Protein AF-A0A2V8BDG5-F1 (afdb_monomer)

Foldseek 3Di:
DDDPPDDDPDDPPPPPPPPDPVVVVVVVVVVVVVVVVVVVPPPPPPPPPDDDDDDDDDPPDDLCLDVCLPNPPHPHVVVNVVCVVDPDDNDDDFLDPAGQQRVLCVFQVDHCVVQVDDHDPPDDRDPPRHTPQNVVVVVVDDDDDDDD

Secondary structure (DSSP, 8-state):
------S-------------HHHHHHHHHHHHHHHHHHHTTPPPP--PPPPP------TT--GGGSGGGT-TT---HHHHHHHHHS---S----SSSSHHHHHHHHHHSS-HHHH----SSS----TTS--HHHHHHTTT--------

pLDDT: mean 86.02, std 16.86, range [45.38, 98.44]

Solvent-accessible surface area (backbone atoms only — not comparable to full-atom values): 9898 Å² total; per-residue (Å²): 140,79,93,67,79,89,78,69,102,69,76,93,64,75,73,76,83,73,69,57,70,63,62,58,52,51,52,51,52,52,51,52,51,53,50,50,59,64,65,71,62,65,74,73,72,75,73,74,73,80,77,88,82,84,89,85,84,71,85,92,68,59,65,75,61,28,37,71,64,67,22,87,83,37,91,37,70,69,61,31,46,50,38,71,81,54,82,71,73,94,83,77,79,74,85,39,103,45,73,49,27,24,50,51,22,69,39,46,76,44,52,39,88,73,72,64,31,83,48,72,87,88,48,69,80,57,88,88,60,68,30,56,61,58,62,38,38,78,72,72,45,90,77,86,88,87,88,133

Mean predicted aligned error: 13.9 Å

Radius of gyration: 39.3 Å; Cα contacts (8 Å, |Δi|>4): 90; chains: 1; bounding box: 96×99×56 Å

Sequence (148 aa):
MSSRDRLRARAWRRRPNRRPRYVVGVAVLVTAAVLLVRMGGRPLLPVRAAPDILLITLDTTRADHLGAYGDRRAQTPRLDQLARDGVLFERAIAAAPITLPAHASLLTGIYPFTHGVRNNGSFSLRPAVPTLTTVLHERGYVTAAFVS

Structure (mmCIF, N/CA/C/O backbone):
data_AF-A0A2V8BDG5-F1
#
_entry.id   AF-A0A2V8BDG5-F1
#
loop_
_atom_site.group_PDB
_atom_site.id
_atom_site.type_symbol
_atom_site.label_atom_id
_atom_site.label_alt_id
_atom_site.label_comp_id
_atom_site.label_asym_id
_atom_site.label_entity_id
_atom_site.label_seq_id
_atom_site.pdbx_PDB_ins_code
_atom_site.Cartn_x
_atom_site.Cartn_y
_atom_site.Cartn_z
_atom_site.occupancy
_atom_site.B_iso_or_equiv
_atom_site.auth_seq_id
_atom_site.auth_comp_id
_atom_site.auth_asym_id
_atom_site.auth_atom_id
_atom_site.pdbx_PDB_model_num
ATOM 1 N N . MET A 1 1 ? -79.302 -83.292 -26.544 1.00 51.78 1 MET A N 1
ATOM 2 C CA . MET A 1 1 ? -77.945 -83.865 -26.666 1.00 51.78 1 MET A CA 1
ATOM 3 C C . MET A 1 1 ? -77.512 -83.763 -28.120 1.00 51.78 1 MET A C 1
ATOM 5 O O . MET A 1 1 ? -78.183 -84.338 -28.960 1.00 51.78 1 MET A O 1
ATOM 9 N N . SER A 1 2 ? -76.467 -83.000 -28.438 1.00 46.50 2 SER A N 1
ATOM 10 C CA . SER A 1 2 ? -75.694 -83.186 -29.678 1.00 46.50 2 SER A CA 1
ATOM 11 C C . SER A 1 2 ? -74.368 -82.441 -29.499 1.00 46.50 2 SER A C 1
ATOM 13 O O . SER A 1 2 ? -74.324 -81.220 -29.569 1.00 46.50 2 SER A O 1
ATOM 15 N N . SER A 1 3 ? -73.324 -83.086 -28.974 1.00 47.00 3 SER A N 1
ATOM 16 C CA . SER A 1 3 ? -72.547 -84.155 -29.631 1.00 47.00 3 SER A CA 1
ATOM 17 C C . SER A 1 3 ? -71.928 -83.712 -30.963 1.00 47.00 3 SER A C 1
ATOM 19 O O . SER A 1 3 ? -71.910 -84.449 -31.943 1.00 47.00 3 SER A O 1
ATOM 21 N N . ARG A 1 4 ? -71.444 -82.466 -30.996 1.00 51.94 4 ARG A N 1
ATOM 22 C CA . ARG A 1 4 ? -70.469 -81.962 -31.976 1.00 51.94 4 ARG A CA 1
ATOM 23 C C . ARG A 1 4 ? -69.550 -80.912 -31.335 1.00 51.94 4 ARG A C 1
ATOM 25 O O . ARG A 1 4 ? -69.150 -79.937 -31.954 1.00 51.94 4 ARG A O 1
ATOM 32 N N . ASP A 1 5 ? -69.281 -80.975 -30.040 1.00 56.94 5 ASP A N 1
ATOM 33 C CA . ASP A 1 5 ? -68.118 -81.714 -29.548 1.00 56.94 5 ASP A CA 1
ATOM 34 C C . ASP A 1 5 ? -67.125 -82.136 -30.654 1.00 56.94 5 ASP A C 1
ATOM 36 O O . ASP A 1 5 ? -67.424 -82.960 -31.515 1.00 56.94 5 ASP A O 1
ATOM 40 N N . ARG A 1 6 ? -65.902 -81.602 -30.554 1.00 51.94 6 ARG A N 1
ATOM 41 C CA . ARG A 1 6 ? -64.678 -82.142 -31.179 1.00 51.94 6 ARG A CA 1
ATOM 42 C C . ARG A 1 6 ? -64.414 -81.821 -32.647 1.00 51.94 6 ARG A C 1
ATOM 44 O O . ARG A 1 6 ? -63.797 -82.620 -33.346 1.00 51.94 6 ARG A O 1
ATOM 51 N N . LEU A 1 7 ? -64.697 -80.600 -33.090 1.00 46.97 7 LEU A N 1
ATOM 52 C CA . LEU A 1 7 ? -63.943 -80.041 -34.214 1.00 46.97 7 LEU A CA 1
ATOM 53 C C . LEU A 1 7 ? -63.272 -78.721 -33.825 1.00 46.97 7 LEU A C 1
ATOM 55 O O . LEU A 1 7 ? -63.770 -77.635 -34.085 1.00 46.97 7 LEU A O 1
ATOM 59 N N . ARG A 1 8 ? -62.040 -78.890 -33.318 1.00 50.69 8 ARG A N 1
ATOM 60 C CA . ARG A 1 8 ? -60.898 -77.986 -33.541 1.00 50.69 8 ARG A CA 1
ATOM 61 C C . ARG A 1 8 ? -60.948 -76.715 -32.678 1.00 50.69 8 ARG A C 1
ATOM 63 O O . ARG A 1 8 ? -61.160 -75.622 -33.170 1.00 50.69 8 ARG A O 1
ATOM 70 N N . ALA A 1 9 ? -60.647 -76.741 -31.381 1.00 45.38 9 ALA A N 1
ATOM 71 C CA . ALA A 1 9 ? -59.344 -77.120 -30.818 1.00 45.38 9 ALA A CA 1
ATOM 72 C C . ALA A 1 9 ? -58.121 -76.731 -31.682 1.00 45.38 9 ALA A C 1
ATOM 74 O O . ALA A 1 9 ? -57.107 -77.424 -31.669 1.00 45.38 9 ALA A O 1
ATOM 75 N N . ARG A 1 10 ? -58.183 -75.640 -32.459 1.00 45.62 10 ARG A N 1
ATOM 76 C CA . ARG A 1 10 ? -56.995 -75.051 -33.087 1.00 45.62 10 ARG A CA 1
ATOM 77 C C . ARG A 1 10 ? -57.045 -73.528 -33.036 1.00 45.62 10 ARG A C 1
ATOM 79 O O . ARG A 1 10 ? -57.774 -72.881 -33.769 1.00 45.62 10 ARG A O 1
ATOM 86 N N . ALA A 1 11 ? -56.146 -73.010 -32.204 1.00 51.16 11 ALA A N 1
ATOM 87 C CA . ALA A 1 11 ? -55.541 -71.691 -32.304 1.00 51.16 11 ALA A CA 1
ATOM 88 C C . ALA A 1 11 ? -56.360 -70.484 -31.823 1.00 51.16 11 ALA A C 1
ATOM 90 O O . ALA A 1 11 ? -56.370 -69.440 -32.466 1.00 51.16 11 ALA A O 1
ATOM 91 N N . TRP A 1 12 ? -56.811 -70.523 -30.565 1.00 48.06 12 TRP A N 1
ATOM 92 C CA . TRP A 1 12 ? -56.766 -69.310 -29.740 1.00 48.06 12 TRP A CA 1
ATOM 93 C C . TRP A 1 12 ? -55.307 -69.012 -29.344 1.00 48.06 12 TRP A C 1
ATOM 95 O O . TRP A 1 12 ? -54.919 -69.038 -28.181 1.00 48.06 12 TRP A O 1
ATOM 105 N N . ARG A 1 13 ? -54.439 -68.777 -30.336 1.00 54.53 13 ARG A N 1
ATOM 106 C CA . ARG A 1 13 ? -53.138 -68.155 -30.082 1.00 54.53 13 ARG A CA 1
ATOM 107 C C . ARG A 1 13 ? -53.409 -66.663 -30.027 1.00 54.53 13 ARG A C 1
ATOM 109 O O . ARG A 1 13 ? -53.511 -66.015 -31.065 1.00 54.53 13 ARG A O 1
ATOM 116 N N . ARG A 1 14 ? -53.535 -66.120 -28.810 1.00 54.47 14 ARG A N 1
ATOM 117 C CA . ARG A 1 14 ? -53.343 -64.683 -28.579 1.00 54.47 14 ARG A CA 1
ATOM 118 C C . ARG A 1 14 ? -52.059 -64.302 -29.316 1.00 54.47 14 ARG A C 1
ATOM 120 O O . ARG A 1 14 ? -50.998 -64.828 -28.982 1.00 54.47 14 ARG A O 1
ATOM 127 N N . ARG A 1 15 ? -52.156 -63.480 -30.370 1.00 54.53 15 ARG A N 1
ATOM 128 C CA . ARG A 1 15 ? -50.966 -62.953 -31.046 1.00 54.53 15 ARG A CA 1
ATOM 129 C C . ARG A 1 15 ? -50.155 -62.258 -29.951 1.00 54.53 15 ARG A C 1
ATOM 131 O O . ARG A 1 15 ? -50.700 -61.340 -29.334 1.00 54.53 15 ARG A O 1
ATOM 138 N N . PRO A 1 16 ? -48.929 -62.707 -29.626 1.00 57.50 16 PRO A N 1
ATOM 139 C CA . PRO A 1 16 ? -48.133 -62.007 -28.639 1.00 57.50 16 PRO A CA 1
ATOM 140 C C . PRO A 1 16 ? -47.970 -60.590 -29.168 1.00 57.50 16 PRO A C 1
ATOM 142 O O . PRO A 1 16 ? -47.520 -60.404 -30.300 1.00 57.50 16 PRO A O 1
ATOM 145 N N . ASN A 1 17 ? -48.429 -59.618 -28.381 1.00 57.47 17 ASN A N 1
ATOM 146 C CA . ASN A 1 17 ? -48.320 -58.201 -28.677 1.00 57.47 17 ASN A CA 1
ATOM 147 C C . ASN A 1 17 ? -46.825 -57.862 -28.673 1.00 57.47 17 ASN A C 1
ATOM 149 O O . ASN A 1 17 ? -46.266 -57.455 -27.657 1.00 57.47 17 ASN A O 1
ATOM 153 N N . ARG A 1 18 ? -46.144 -58.150 -29.788 1.00 60.19 18 ARG A N 1
ATOM 154 C CA . ARG A 1 18 ? -44.744 -57.815 -30.021 1.00 60.19 18 ARG A CA 1
ATOM 155 C C . ARG A 1 18 ? -44.714 -56.316 -30.254 1.00 60.19 18 ARG A C 1
ATOM 157 O O . ARG A 1 18 ? -44.579 -55.868 -31.388 1.00 60.19 18 ARG A O 1
ATOM 164 N N . ARG A 1 19 ? -44.888 -55.548 -29.170 1.00 61.41 19 ARG A N 1
ATOM 165 C CA . ARG A 1 19 ? -44.551 -54.129 -29.170 1.00 61.41 19 ARG A CA 1
ATOM 166 C C . ARG A 1 19 ? -43.136 -54.053 -29.731 1.00 61.41 19 ARG A C 1
ATOM 168 O O . ARG A 1 19 ? -42.249 -54.737 -29.209 1.00 61.41 19 ARG A O 1
ATOM 175 N N . PRO A 1 20 ? -42.944 -53.350 -30.846 1.00 61.81 20 PRO A N 1
ATOM 176 C CA . PRO A 1 20 ? -41.686 -53.426 -31.537 1.00 61.81 20 PRO A CA 1
ATOM 177 C C . PRO A 1 20 ? -40.572 -52.934 -30.618 1.00 61.81 20 PRO A C 1
ATOM 179 O O . PRO A 1 20 ? -40.684 -51.867 -30.017 1.00 61.81 20 PRO A O 1
ATOM 182 N N . ARG A 1 21 ? -39.499 -53.721 -30.492 1.00 66.81 21 ARG A N 1
ATOM 183 C CA . ARG A 1 21 ? -38.363 -53.435 -29.596 1.00 66.81 21 ARG A CA 1
ATOM 184 C C . ARG A 1 21 ? -37.762 -52.038 -29.829 1.00 66.81 21 ARG A C 1
ATOM 186 O O . ARG A 1 21 ? -37.226 -51.450 -28.895 1.00 66.81 21 ARG A O 1
ATOM 193 N N . TYR A 1 22 ? -37.933 -51.479 -31.031 1.00 70.38 22 TYR A N 1
ATOM 194 C CA . TYR A 1 22 ? -37.522 -50.118 -31.372 1.00 70.38 22 TYR A CA 1
ATOM 195 C C . TYR A 1 22 ? -38.263 -49.026 -30.583 1.00 70.38 22 TYR A C 1
ATOM 197 O O . TYR A 1 22 ? -37.660 -48.007 -30.276 1.00 70.38 22 TYR A O 1
ATOM 205 N N . VAL A 1 23 ? -39.521 -49.236 -30.174 1.00 74.69 23 VAL A N 1
ATOM 206 C C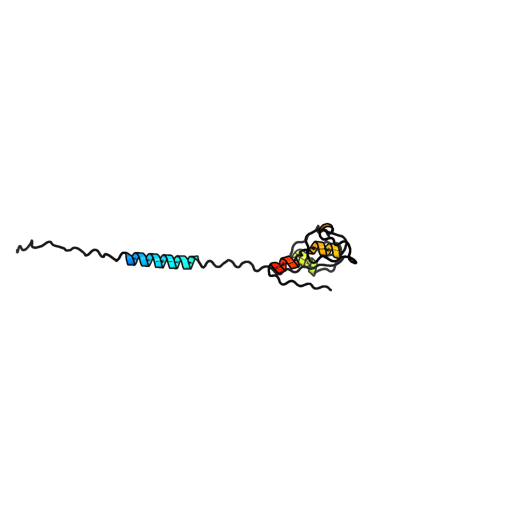A . VAL A 1 23 ? -40.289 -48.239 -29.398 1.00 74.69 23 VAL A CA 1
ATOM 207 C C . VAL A 1 23 ? -39.696 -48.056 -27.998 1.00 74.69 23 VAL A C 1
ATOM 209 O O . VAL A 1 23 ? -39.603 -46.937 -27.504 1.00 74.69 23 VAL A O 1
ATOM 212 N N . VAL A 1 24 ? -39.235 -49.148 -27.379 1.00 75.75 24 VAL A N 1
ATOM 213 C CA . VAL A 1 24 ? -38.553 -49.104 -26.075 1.00 75.75 24 VAL A CA 1
ATOM 214 C C . VAL A 1 24 ? -37.175 -48.455 -26.216 1.00 75.75 24 VAL A C 1
ATOM 216 O O . VAL A 1 24 ? -36.818 -47.613 -25.400 1.00 75.75 24 VAL A O 1
ATOM 219 N N . GLY A 1 25 ? -36.435 -48.783 -27.282 1.00 77.12 25 GLY A N 1
ATOM 220 C CA . GLY A 1 25 ? -35.134 -48.168 -27.567 1.00 77.12 25 GLY A CA 1
ATOM 221 C C . GLY A 1 25 ? -35.218 -46.651 -27.760 1.00 77.12 25 GLY A C 1
ATOM 222 O O . GLY A 1 25 ? -34.444 -45.912 -27.159 1.00 77.12 25 GLY A O 1
ATOM 223 N N . VAL A 1 26 ? -36.207 -46.176 -28.524 1.00 83.44 26 VAL A N 1
ATOM 224 C CA . VAL A 1 26 ? -36.441 -44.738 -28.737 1.00 83.44 26 VAL A CA 1
ATOM 225 C C . VAL A 1 26 ? -36.831 -44.041 -27.433 1.00 83.44 26 VAL A C 1
ATOM 227 O O . VAL A 1 26 ? -36.282 -42.987 -27.126 1.00 83.44 26 VAL A O 1
ATOM 230 N N . ALA A 1 27 ? -37.715 -44.633 -26.624 1.00 82.62 27 ALA A N 1
ATOM 231 C CA . ALA A 1 27 ? 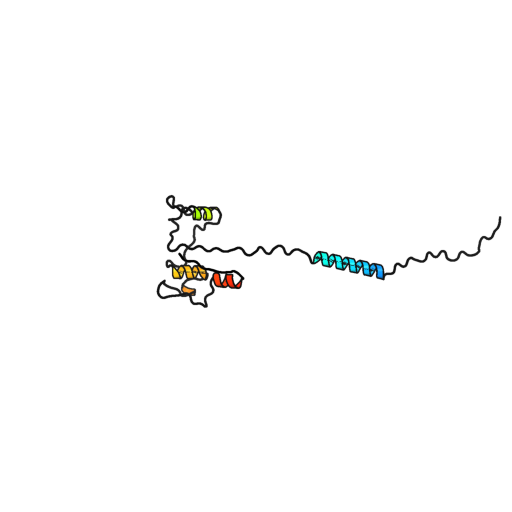-38.107 -44.048 -25.341 1.00 82.62 27 ALA A CA 1
ATOM 232 C C . ALA A 1 27 ? -36.918 -43.914 -24.369 1.00 82.62 27 ALA A C 1
ATOM 234 O O . ALA A 1 27 ? -36.776 -42.884 -23.708 1.00 82.62 27 ALA A O 1
ATOM 235 N N . VAL A 1 28 ? -36.029 -44.912 -24.318 1.00 84.75 28 VAL A N 1
ATOM 236 C CA . VAL A 1 28 ? -34.812 -44.862 -23.491 1.00 84.75 28 VAL A CA 1
ATOM 237 C C . VAL A 1 28 ? -33.859 -43.769 -23.977 1.00 84.75 28 VAL A C 1
ATOM 239 O O . VAL A 1 28 ? -33.368 -42.996 -23.158 1.00 84.75 28 VAL A O 1
ATOM 242 N N . LEU A 1 29 ? -33.649 -43.647 -25.292 1.00 86.88 29 LEU A N 1
ATOM 243 C CA . LEU A 1 29 ? -32.782 -42.614 -25.869 1.00 86.88 29 LEU A CA 1
ATOM 244 C C . LEU A 1 29 ? -33.307 -41.199 -25.608 1.00 86.88 29 LEU A C 1
ATOM 246 O O . LEU A 1 29 ? -32.537 -40.328 -25.212 1.00 86.88 29 LEU A O 1
ATOM 250 N N . VAL A 1 30 ? -34.615 -40.974 -25.762 1.00 87.56 30 VAL A N 1
ATOM 251 C CA . VAL A 1 30 ? -35.243 -39.677 -25.462 1.00 87.56 30 VAL A CA 1
ATOM 252 C C . VAL A 1 30 ? -35.105 -39.343 -23.979 1.00 87.56 30 VAL A C 1
ATOM 254 O O . VAL A 1 30 ? -34.740 -38.224 -23.628 1.00 87.56 30 VAL A O 1
ATOM 257 N N . THR A 1 31 ? -35.332 -40.317 -23.098 1.00 82.38 31 THR A N 1
ATOM 258 C CA . THR A 1 31 ? -35.206 -40.106 -21.649 1.00 82.38 31 THR A CA 1
ATOM 259 C C . THR A 1 31 ? -33.758 -39.795 -21.258 1.00 82.38 31 THR A C 1
ATOM 261 O O . THR A 1 31 ? -33.516 -38.864 -20.493 1.00 82.38 31 THR A O 1
ATOM 264 N N . ALA A 1 32 ? -32.785 -40.512 -21.829 1.00 83.38 32 ALA A N 1
ATOM 265 C CA . ALA A 1 32 ? -31.363 -40.259 -21.611 1.00 83.38 32 ALA A CA 1
ATOM 266 C C . ALA A 1 32 ? -30.941 -38.870 -22.120 1.00 83.38 32 ALA A C 1
ATOM 268 O O . ALA A 1 32 ? -30.229 -38.154 -21.417 1.00 83.38 32 ALA A O 1
ATOM 269 N N . ALA A 1 33 ? -31.431 -38.450 -23.291 1.00 83.06 33 ALA A N 1
ATOM 270 C CA . ALA A 1 33 ? -31.177 -37.119 -23.836 1.00 83.06 33 ALA A CA 1
ATOM 271 C C . ALA A 1 33 ? -31.761 -36.011 -22.943 1.00 83.06 33 ALA A C 1
ATOM 273 O O . ALA A 1 33 ? -31.077 -35.036 -22.642 1.00 83.06 33 ALA A O 1
ATOM 274 N N . VAL A 1 34 ? -32.991 -36.180 -22.446 1.00 81.62 34 VAL A N 1
ATOM 275 C CA . VAL A 1 34 ? -33.624 -35.224 -21.521 1.00 81.62 34 VAL A CA 1
ATOM 276 C C . VAL A 1 34 ? -32.856 -35.133 -20.199 1.00 81.62 34 VAL A C 1
ATOM 278 O O . VAL A 1 34 ? -32.656 -34.033 -19.681 1.00 81.62 34 VAL A O 1
ATOM 281 N N . LEU A 1 35 ? -32.385 -36.262 -19.662 1.00 79.94 35 LEU A N 1
ATOM 282 C CA . LEU A 1 35 ? -31.565 -36.285 -18.448 1.00 79.94 35 LEU A CA 1
ATOM 283 C C . LEU A 1 35 ? -30.204 -35.609 -18.661 1.00 79.94 35 LEU A C 1
ATOM 285 O O . LEU A 1 35 ? -29.771 -34.850 -17.798 1.00 79.94 35 LEU A O 1
ATOM 289 N N . LEU A 1 36 ? -29.559 -35.810 -19.813 1.00 77.12 36 LEU A N 1
ATOM 290 C CA . LEU A 1 36 ? -28.304 -35.134 -20.166 1.00 77.12 36 LEU A CA 1
ATOM 291 C C . LEU A 1 36 ? -28.482 -33.615 -20.286 1.00 77.12 36 LEU A C 1
ATOM 293 O O . LEU A 1 36 ? -27.680 -32.863 -19.735 1.00 77.12 36 LEU A O 1
ATOM 297 N N . VAL A 1 37 ? -29.566 -33.155 -20.917 1.00 74.94 37 VAL A N 1
ATOM 298 C CA . VAL A 1 37 ? -29.898 -31.722 -21.007 1.00 74.94 37 VAL A CA 1
ATOM 299 C C . VAL A 1 37 ? -30.169 -31.127 -19.619 1.00 74.94 37 VAL A C 1
ATOM 301 O O . VAL A 1 37 ? -29.732 -30.016 -19.327 1.00 74.94 37 VAL A O 1
ATOM 304 N N . ARG A 1 38 ? -30.827 -31.875 -18.723 1.00 71.62 38 ARG A N 1
ATOM 305 C CA . ARG A 1 38 ? -31.070 -31.457 -17.329 1.00 71.62 38 ARG A CA 1
ATOM 306 C C . ARG A 1 38 ? -29.797 -31.445 -16.474 1.00 71.62 38 ARG A C 1
ATOM 308 O O . ARG A 1 38 ? -29.701 -30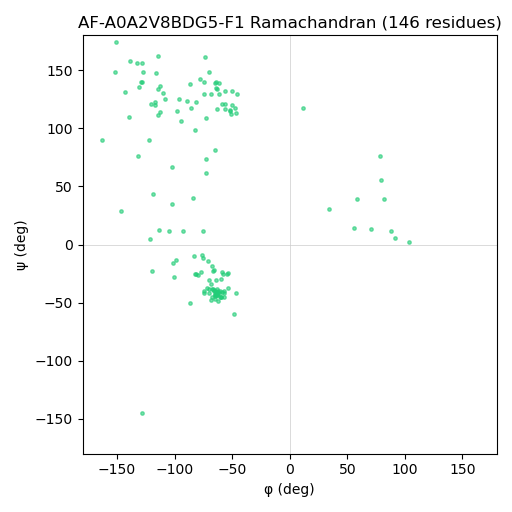.624 -15.568 1.00 71.62 38 ARG A O 1
ATOM 315 N N . MET A 1 39 ? -28.821 -32.309 -16.762 1.00 68.44 39 MET A N 1
ATOM 316 C CA . MET A 1 39 ? -27.531 -32.350 -16.059 1.00 68.44 39 MET A CA 1
ATOM 317 C C . MET A 1 39 ? -26.517 -31.312 -16.570 1.00 68.44 39 MET A C 1
ATOM 319 O O . MET A 1 39 ? -25.654 -30.891 -15.802 1.00 68.44 39 MET A O 1
ATOM 323 N N . GLY A 1 40 ? -26.631 -30.861 -17.825 1.00 63.25 40 GLY A N 1
ATOM 324 C CA . GLY A 1 40 ? -25.759 -29.833 -18.415 1.00 63.25 40 GLY A CA 1
ATOM 325 C C . GLY A 1 40 ? -26.038 -28.400 -17.944 1.00 63.25 40 GLY A C 1
ATOM 326 O O . GLY A 1 40 ? -25.234 -27.508 -18.188 1.00 63.25 40 GLY A O 1
ATOM 327 N N . GLY A 1 41 ? -27.157 -28.174 -17.249 1.00 58.47 41 GLY A N 1
ATOM 328 C CA . GLY A 1 41 ? -27.605 -26.860 -16.785 1.00 58.47 41 GLY A CA 1
ATOM 329 C C . GLY A 1 41 ? -27.345 -26.589 -15.305 1.00 58.47 41 GLY A C 1
ATOM 330 O O . GLY A 1 41 ? -28.179 -25.952 -14.664 1.00 58.47 41 GLY A O 1
ATOM 331 N N . ARG A 1 42 ? -26.240 -27.080 -14.722 1.00 61.25 42 ARG A N 1
ATOM 332 C CA . ARG A 1 42 ? -25.833 -26.593 -13.393 1.00 61.25 42 ARG A CA 1
ATOM 333 C C . ARG A 1 42 ? -25.526 -25.103 -13.560 1.00 61.25 42 ARG A C 1
ATOM 335 O O . ARG A 1 42 ? -24.606 -24.801 -14.321 1.00 61.25 42 ARG A O 1
ATOM 342 N N . PRO A 1 43 ? -26.256 -24.174 -12.910 1.00 57.44 43 PRO A N 1
ATOM 343 C CA . PRO A 1 43 ? -25.812 -22.794 -12.900 1.00 57.44 43 PRO A CA 1
ATOM 344 C C . PRO A 1 43 ? -24.400 -22.827 -12.328 1.00 57.44 43 PRO A C 1
ATOM 346 O O . PRO A 1 43 ? -24.179 -23.362 -11.237 1.00 57.44 43 PRO A O 1
ATOM 349 N N . LEU A 1 44 ? -23.432 -22.342 -13.107 1.00 59.38 44 LEU A N 1
ATOM 350 C CA . LEU A 1 44 ? -22.135 -22.000 -12.554 1.00 59.38 44 LEU A CA 1
ATOM 351 C C . LEU A 1 44 ? -22.471 -21.087 -11.379 1.00 59.38 44 LEU A C 1
ATOM 353 O O . LEU A 1 44 ? -23.118 -20.056 -11.578 1.00 59.38 44 LEU A O 1
ATOM 357 N N . LEU A 1 45 ? -22.147 -21.517 -10.156 1.00 60.41 45 LEU A N 1
ATOM 358 C CA . LEU A 1 45 ? -22.214 -20.623 -9.005 1.00 60.41 45 LEU A CA 1
ATOM 359 C C . LEU A 1 45 ? -21.540 -19.330 -9.466 1.00 60.41 45 LEU A C 1
ATOM 361 O O . LEU A 1 45 ? -20.468 -19.446 -10.072 1.00 60.41 45 LEU A O 1
ATOM 365 N N . PRO A 1 46 ? -22.164 -18.150 -9.296 1.00 56.84 46 PRO A N 1
ATOM 366 C CA . PRO A 1 46 ? -21.570 -16.921 -9.784 1.00 56.84 46 PRO A CA 1
ATOM 367 C C . PRO A 1 46 ? -20.154 -16.888 -9.229 1.00 56.84 46 PRO A C 1
ATOM 369 O O . PRO A 1 46 ? -19.966 -16.901 -8.009 1.00 56.84 46 PRO A O 1
ATOM 372 N N . VAL A 1 47 ? -19.161 -16.950 -10.125 1.00 59.75 47 VAL A N 1
ATOM 373 C CA . VAL A 1 47 ? -17.784 -16.624 -9.773 1.00 59.75 47 VAL A CA 1
ATOM 374 C C . VAL A 1 47 ? -17.932 -15.277 -9.099 1.00 59.75 47 VAL A C 1
ATOM 376 O O . VAL A 1 47 ? -18.432 -14.350 -9.738 1.00 59.75 47 VAL A O 1
ATOM 379 N N . ARG A 1 48 ? -17.669 -15.208 -7.786 1.00 62.75 48 ARG A N 1
ATOM 380 C CA . ARG A 1 48 ? -17.773 -13.949 -7.047 1.00 62.75 48 ARG A CA 1
ATOM 381 C C . ARG A 1 48 ? -17.043 -12.923 -7.898 1.00 62.75 48 ARG A C 1
ATOM 383 O O . ARG A 1 48 ? -15.862 -13.128 -8.183 1.00 62.75 48 ARG A O 1
ATOM 390 N N . ALA A 1 49 ? -17.773 -11.912 -8.371 1.00 77.69 49 ALA A N 1
ATOM 391 C CA . ALA A 1 49 ? -17.170 -10.844 -9.146 1.00 77.69 49 ALA A CA 1
ATOM 392 C C . ALA A 1 49 ? -15.964 -10.348 -8.345 1.00 77.69 49 ALA A C 1
ATOM 394 O O . ALA A 1 49 ? -16.049 -10.214 -7.119 1.00 77.69 49 ALA A O 1
ATOM 395 N N . ALA A 1 50 ? -14.824 -10.218 -9.018 1.00 86.12 50 ALA A N 1
ATOM 396 C CA . ALA A 1 50 ? -13.597 -9.809 -8.360 1.00 86.12 50 ALA A CA 1
ATOM 397 C C . ALA A 1 50 ? -13.853 -8.456 -7.658 1.00 86.12 50 ALA A C 1
ATOM 399 O O . ALA A 1 50 ? -14.502 -7.599 -8.261 1.00 86.12 50 ALA A O 1
ATOM 400 N N . PRO A 1 51 ? -13.467 -8.288 -6.380 1.00 94.00 51 PRO A N 1
ATOM 401 C CA . PRO A 1 51 ? -13.831 -7.097 -5.621 1.00 94.00 51 PRO A CA 1
ATOM 402 C C . PRO A 1 51 ? -13.081 -5.874 -6.141 1.00 94.00 51 PRO A C 1
ATOM 404 O O . PRO A 1 51 ? -11.922 -5.991 -6.528 1.00 94.00 51 PRO A O 1
ATOM 407 N N . ASP A 1 52 ? -13.695 -4.696 -6.066 1.00 95.81 52 ASP A N 1
ATOM 408 C CA . ASP A 1 52 ? -12.973 -3.444 -6.283 1.00 95.81 52 ASP A CA 1
ATOM 409 C C . ASP A 1 52 ? -11.907 -3.246 -5.196 1.00 95.81 52 ASP A C 1
ATOM 411 O O . ASP A 1 52 ? -12.126 -3.539 -4.016 1.00 95.81 52 ASP A O 1
ATOM 415 N N . ILE A 1 53 ? -10.738 -2.744 -5.596 1.00 96.50 53 ILE A N 1
ATOM 416 C CA . ILE A 1 53 ? -9.589 -2.546 -4.708 1.00 96.50 53 ILE A CA 1
ATOM 417 C C . ILE A 1 53 ? -9.270 -1.056 -4.642 1.00 96.50 53 ILE A C 1
ATOM 419 O O . ILE A 1 53 ? -8.920 -0.444 -5.651 1.00 96.50 53 ILE A O 1
ATOM 423 N N . LEU A 1 54 ? -9.329 -0.490 -3.436 1.00 97.00 54 LEU A N 1
ATOM 424 C CA . LEU A 1 54 ? -8.900 0.875 -3.149 1.00 97.00 54 LEU A CA 1
ATOM 425 C C . LEU A 1 54 ? -7.688 0.849 -2.210 1.00 97.00 54 LEU A C 1
ATOM 427 O O . LEU A 1 54 ? -7.809 0.485 -1.042 1.00 97.00 54 LEU A O 1
ATOM 431 N N . LEU A 1 55 ? -6.522 1.244 -2.725 1.00 97.25 55 LEU A N 1
ATOM 432 C CA . LEU A 1 55 ? -5.298 1.418 -1.941 1.00 97.25 55 LEU A CA 1
ATOM 433 C C . LEU A 1 55 ? -5.126 2.900 -1.589 1.00 97.25 55 LEU A C 1
ATOM 435 O O . LEU A 1 55 ? -4.905 3.720 -2.475 1.00 97.25 55 LEU A O 1
ATOM 439 N N . ILE A 1 56 ? -5.203 3.226 -0.298 1.00 97.00 56 ILE A N 1
ATOM 440 C CA . ILE A 1 56 ? -4.990 4.580 0.228 1.00 97.00 56 ILE A CA 1
ATOM 441 C C . ILE A 1 56 ? -3.658 4.599 0.977 1.00 97.00 56 ILE A C 1
ATOM 443 O O . ILE A 1 56 ? -3.459 3.808 1.899 1.00 97.00 56 ILE A O 1
ATOM 447 N N . THR A 1 57 ? -2.759 5.509 0.606 1.00 96.69 57 THR A N 1
ATOM 448 C CA . THR A 1 57 ? -1.518 5.779 1.342 1.00 96.69 57 THR A CA 1
ATOM 449 C C . THR A 1 57 ? -1.537 7.203 1.886 1.00 96.69 57 THR A C 1
ATOM 451 O O . THR A 1 57 ? -2.129 8.101 1.290 1.00 96.69 57 THR A O 1
ATOM 454 N N . LEU A 1 58 ? -0.902 7.406 3.039 1.00 96.38 58 LEU A N 1
ATOM 455 C CA . LEU A 1 58 ? -0.693 8.721 3.639 1.00 96.38 58 LEU A CA 1
ATOM 456 C C . LEU A 1 58 ? 0.816 8.930 3.773 1.00 96.38 58 LEU A C 1
ATOM 458 O O . LEU A 1 58 ? 1.493 8.119 4.411 1.00 96.38 58 LEU A O 1
ATOM 462 N N . ASP A 1 59 ? 1.359 9.981 3.159 1.00 95.81 59 ASP A N 1
ATOM 463 C CA . ASP A 1 59 ? 2.804 10.217 3.194 1.00 95.81 59 ASP A CA 1
ATOM 464 C C . ASP A 1 59 ? 3.239 10.730 4.569 1.00 95.81 59 ASP A C 1
ATOM 466 O O . ASP A 1 59 ? 2.558 11.537 5.203 1.00 95.81 59 ASP A O 1
ATOM 470 N N . THR A 1 60 ? 4.384 10.243 5.043 1.00 95.38 60 THR A N 1
ATOM 471 C CA . THR A 1 60 ? 5.018 10.633 6.319 1.00 95.38 60 THR A CA 1
ATOM 472 C C . THR A 1 60 ? 4.156 10.471 7.583 1.00 95.38 60 THR A C 1
ATOM 474 O O . THR A 1 60 ? 4.507 10.977 8.650 1.00 95.38 60 THR A O 1
ATOM 477 N N . THR A 1 61 ? 3.039 9.744 7.505 1.00 96.19 61 THR A N 1
ATOM 478 C CA . THR A 1 61 ? 2.098 9.624 8.625 1.00 96.19 61 THR A CA 1
ATOM 479 C C . THR A 1 61 ? 2.635 8.706 9.713 1.00 96.19 61 THR A C 1
ATOM 481 O O . THR A 1 61 ? 3.041 7.571 9.459 1.00 96.19 61 THR A O 1
ATOM 484 N N . ARG A 1 62 ? 2.604 9.192 10.954 1.00 96.56 62 ARG A N 1
ATOM 485 C CA . ARG A 1 62 ? 2.953 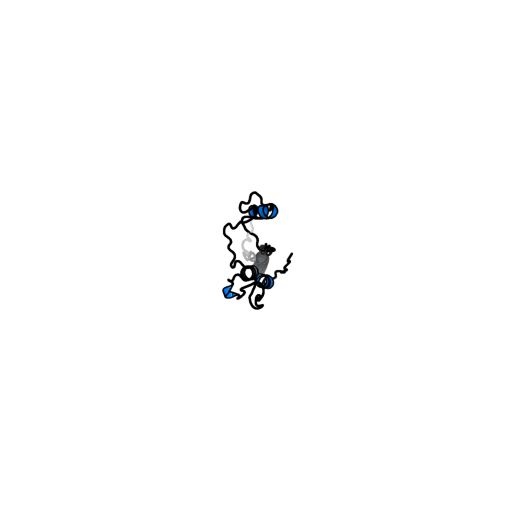8.402 12.133 1.00 96.56 62 ARG A CA 1
ATOM 486 C C . ARG A 1 62 ? 1.737 7.641 12.650 1.00 96.56 62 ARG A C 1
ATOM 488 O O . ARG A 1 62 ? 0.656 8.210 12.759 1.00 96.56 62 ARG A O 1
ATOM 495 N N . ALA A 1 63 ? 1.940 6.383 13.035 1.00 97.00 63 ALA A N 1
ATOM 496 C CA . ALA A 1 63 ? 0.879 5.563 13.617 1.00 97.00 63 ALA A CA 1
ATOM 497 C C . ALA A 1 63 ? 0.331 6.172 14.920 1.00 97.00 63 ALA A C 1
ATOM 499 O O . ALA A 1 63 ? -0.876 6.223 15.107 1.00 97.00 63 ALA A O 1
ATOM 500 N N . ASP A 1 64 ? 1.194 6.723 15.777 1.00 96.50 64 ASP A N 1
ATOM 501 C CA . ASP A 1 64 ? 0.818 7.312 17.071 1.00 96.50 64 ASP A CA 1
ATOM 502 C C . ASP A 1 64 ? 0.143 8.696 16.984 1.00 96.50 64 ASP A C 1
ATOM 504 O O . ASP A 1 64 ? -0.022 9.354 18.005 1.00 96.50 64 ASP A O 1
ATOM 508 N N . HIS A 1 65 ? -0.255 9.127 15.781 1.00 96.81 65 HIS A N 1
ATOM 509 C CA . HIS A 1 65 ? -1.093 10.312 15.523 1.00 96.81 65 HIS A CA 1
ATOM 510 C C . HIS A 1 65 ? -2.472 9.937 14.953 1.00 96.81 65 HIS A C 1
ATOM 512 O O . HIS A 1 65 ? -3.198 10.784 14.433 1.00 96.81 65 HIS A O 1
ATOM 518 N N . LEU A 1 66 ? -2.833 8.652 15.004 1.00 98.12 66 LEU A N 1
ATOM 519 C CA . LEU A 1 66 ? -4.123 8.136 14.555 1.00 98.12 66 LEU A CA 1
ATOM 520 C C . LEU A 1 66 ? -4.923 7.620 15.757 1.00 98.12 66 LEU A C 1
ATOM 522 O O . LEU A 1 66 ? -4.397 6.885 16.598 1.00 98.12 66 LEU A O 1
ATOM 526 N N . GLY A 1 67 ? -6.218 7.942 15.801 1.00 98.06 67 GLY A N 1
ATOM 527 C CA . GLY A 1 67 ? -7.121 7.516 16.875 1.00 98.06 67 GLY A CA 1
ATOM 528 C C . GLY A 1 67 ? -7.202 5.994 16.993 1.00 98.06 67 GLY A C 1
ATOM 529 O O . GLY A 1 67 ? -7.117 5.448 18.093 1.00 98.06 67 GLY A O 1
ATOM 530 N N . ALA A 1 68 ? -7.241 5.300 15.852 1.00 97.75 68 ALA A N 1
ATOM 531 C CA . ALA A 1 68 ? -7.192 3.841 15.753 1.00 97.75 68 ALA A CA 1
ATOM 532 C C . ALA A 1 68 ? -5.983 3.192 16.456 1.00 97.75 68 ALA A C 1
ATOM 534 O O . ALA A 1 68 ? -6.073 2.039 16.864 1.00 97.75 68 ALA A O 1
ATOM 535 N N . TYR A 1 69 ? -4.872 3.918 16.618 1.00 97.88 69 TYR A N 1
ATOM 536 C CA . TYR A 1 69 ? -3.651 3.442 17.280 1.00 97.88 69 TYR A CA 1
ATOM 537 C C . TYR A 1 69 ? -3.472 4.021 18.696 1.00 97.88 69 TYR A C 1
ATOM 539 O O . TYR A 1 69 ? -2.414 3.864 19.304 1.00 97.88 69 TYR A O 1
ATOM 547 N N . GLY A 1 70 ? -4.507 4.661 19.250 1.00 96.12 70 GLY A N 1
ATOM 548 C CA . GLY A 1 70 ? -4.563 5.071 20.655 1.00 96.12 70 GLY A CA 1
ATOM 549 C C . GLY A 1 70 ? -4.333 6.558 20.930 1.00 96.12 70 GLY A C 1
ATOM 550 O O . GLY A 1 70 ? -4.376 6.953 22.100 1.00 96.12 70 GLY A O 1
ATOM 551 N N . ASP A 1 71 ? -4.137 7.400 19.908 1.00 97.62 71 ASP A N 1
ATOM 552 C CA . ASP A 1 71 ? -4.061 8.848 20.120 1.00 97.62 71 ASP A CA 1
ATOM 553 C C . ASP A 1 71 ? -5.446 9.433 20.434 1.00 97.62 71 ASP A C 1
ATOM 555 O O . ASP A 1 71 ? -6.313 9.572 19.574 1.00 97.62 71 ASP A O 1
ATOM 559 N N . ARG A 1 72 ? -5.649 9.834 21.693 1.00 96.19 72 ARG A N 1
ATOM 560 C CA . ARG A 1 72 ? -6.912 10.422 22.169 1.00 96.19 72 ARG A CA 1
ATOM 561 C C . ARG A 1 72 ? -7.180 11.829 21.632 1.00 96.19 72 ARG A C 1
ATOM 563 O O . ARG A 1 72 ? -8.284 12.334 21.818 1.00 96.19 72 ARG A O 1
ATOM 570 N N . ARG A 1 73 ? -6.175 12.494 21.056 1.00 97.31 73 ARG A N 1
ATOM 571 C CA . ARG A 1 73 ? -6.291 13.845 20.487 1.00 97.31 73 ARG A CA 1
ATOM 572 C C . ARG A 1 73 ? -6.463 13.825 18.970 1.00 97.31 73 ARG A C 1
ATOM 574 O O . ARG A 1 73 ? -6.838 14.854 18.410 1.00 97.31 73 ARG A O 1
ATOM 581 N N . ALA A 1 74 ? -6.214 12.688 18.320 1.00 97.38 74 ALA A N 1
ATOM 582 C CA . ALA A 1 74 ? -6.353 12.547 16.881 1.00 97.38 74 ALA A CA 1
ATOM 583 C C . ALA A 1 74 ? -7.807 12.758 16.436 1.00 97.38 74 ALA A C 1
ATOM 585 O O . ALA A 1 74 ? -8.750 12.206 17.003 1.00 97.38 74 ALA A O 1
ATOM 586 N N . GLN A 1 75 ? -7.987 13.551 15.380 1.00 97.69 75 GLN A N 1
ATOM 587 C CA . GLN A 1 75 ? -9.282 13.776 14.739 1.00 97.69 75 GLN A CA 1
ATOM 588 C C . GLN A 1 75 ? -9.371 12.955 13.449 1.00 97.69 75 GLN A C 1
ATOM 590 O O . GLN A 1 75 ? -9.410 13.497 12.346 1.00 97.69 75 GLN A O 1
ATOM 595 N N . THR A 1 76 ? -9.400 11.627 13.586 1.00 98.00 76 THR A N 1
ATOM 596 C CA . THR A 1 76 ? -9.371 10.681 12.456 1.00 98.00 76 THR A CA 1
ATOM 597 C C . THR A 1 76 ? -10.616 9.790 12.360 1.00 98.00 76 THR A C 1
ATOM 599 O O . THR A 1 76 ? -10.493 8.608 12.035 1.00 98.00 76 THR A O 1
ATOM 602 N N . PRO A 1 77 ? -11.849 10.315 12.535 1.00 97.75 77 PRO A N 1
ATOM 603 C CA . PRO A 1 77 ? -13.038 9.484 12.751 1.00 97.75 77 PRO A CA 1
ATOM 604 C C . PRO A 1 77 ? -13.338 8.504 11.605 1.00 97.75 77 PRO A C 1
ATOM 606 O O . PRO A 1 77 ? -13.889 7.432 11.841 1.00 97.75 77 PRO A O 1
ATOM 609 N N . ARG A 1 78 ? -12.968 8.846 10.361 1.00 98.25 78 ARG A N 1
ATOM 610 C CA . ARG A 1 78 ? -13.140 7.969 9.189 1.00 98.25 78 ARG A CA 1
ATOM 611 C C . ARG A 1 78 ? -12.136 6.815 9.164 1.00 98.25 78 ARG A C 1
ATOM 613 O O . ARG A 1 78 ? -12.522 5.699 8.834 1.00 98.25 78 ARG A O 1
ATOM 620 N N . LEU A 1 79 ? -10.879 7.069 9.531 1.00 97.88 79 LEU A N 1
ATOM 621 C CA . LEU A 1 79 ? -9.853 6.025 9.629 1.00 97.88 79 LEU A CA 1
ATOM 622 C C . LEU A 1 79 ? -10.106 5.131 10.846 1.00 97.88 79 LEU A C 1
ATOM 624 O O . LEU A 1 79 ? -9.963 3.917 10.754 1.00 97.88 79 LEU A O 1
ATOM 628 N N . ASP A 1 80 ? -10.571 5.714 11.951 1.00 98.12 80 ASP A N 1
ATOM 629 C CA . ASP A 1 80 ? -10.9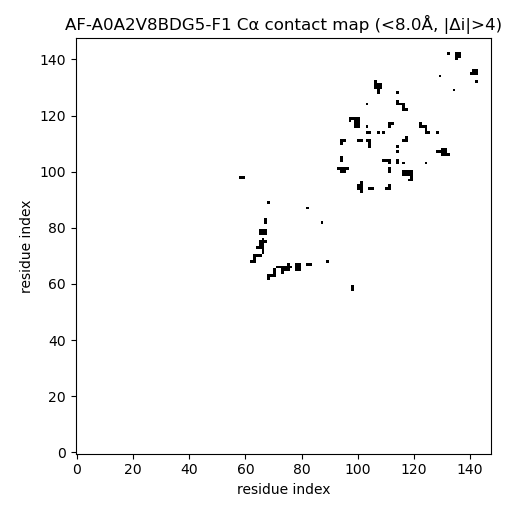43 4.973 13.157 1.00 98.12 80 ASP A CA 1
ATOM 630 C C . ASP A 1 80 ? -12.147 4.063 12.894 1.00 98.12 80 ASP A C 1
ATOM 632 O O . ASP A 1 80 ? -12.184 2.918 13.343 1.00 98.12 80 ASP A O 1
ATOM 636 N N . GLN A 1 81 ? -13.131 4.544 12.127 1.00 98.31 81 GLN A N 1
ATOM 637 C CA . GLN A 1 81 ? -14.228 3.706 11.657 1.00 98.31 81 GLN A CA 1
ATOM 638 C C . GLN A 1 81 ? -13.722 2.569 10.761 1.00 98.31 81 GLN A C 1
ATOM 640 O O . GLN A 1 81 ? -14.066 1.421 11.018 1.00 98.31 81 GLN A O 1
ATOM 645 N N . LEU A 1 82 ? -12.869 2.861 9.772 1.00 98.12 82 LEU A N 1
ATOM 646 C CA . LEU A 1 82 ? -12.305 1.837 8.888 1.00 98.12 82 LEU A CA 1
ATOM 647 C C . LEU A 1 82 ? -11.548 0.749 9.667 1.00 98.12 82 LEU A C 1
ATOM 649 O O . LEU A 1 82 ? -11.673 -0.430 9.350 1.00 98.12 82 LEU A O 1
ATOM 653 N N . ALA A 1 83 ? -10.796 1.131 10.701 1.00 97.75 83 ALA A N 1
ATOM 654 C CA . ALA A 1 83 ? -10.090 0.190 11.565 1.00 97.75 83 ALA A CA 1
ATOM 655 C C . ALA A 1 83 ? -11.046 -0.699 12.379 1.00 97.75 83 ALA A C 1
ATOM 657 O O . ALA A 1 83 ? -10.773 -1.886 12.535 1.00 97.75 83 ALA A O 1
ATOM 658 N N . ARG A 1 84 ? -12.166 -0.148 12.874 1.00 97.81 84 ARG A N 1
ATOM 659 C CA . ARG A 1 84 ? -13.195 -0.908 13.613 1.00 97.81 84 ARG A CA 1
ATOM 660 C C . ARG A 1 84 ? -13.989 -1.863 12.725 1.00 97.81 84 ARG A C 1
ATOM 662 O O . ARG A 1 84 ? -14.317 -2.957 13.170 1.00 97.81 84 ARG A O 1
ATOM 669 N N . ASP A 1 85 ? -14.292 -1.441 11.502 1.00 98.44 85 ASP A N 1
ATOM 670 C CA . ASP A 1 85 ? -15.090 -2.218 10.547 1.00 98.44 85 ASP A CA 1
ATOM 671 C C . ASP A 1 85 ? -14.232 -3.250 9.781 1.00 98.44 85 ASP A C 1
ATOM 673 O O . ASP A 1 85 ? -14.764 -4.101 9.065 1.00 98.44 85 ASP A O 1
ATOM 677 N N . GLY A 1 86 ? -12.904 -3.177 9.919 1.00 97.56 86 GLY A N 1
ATOM 678 C CA . GLY A 1 86 ? -11.934 -3.995 9.198 1.00 97.56 86 GLY A CA 1
ATOM 679 C C . GLY A 1 86 ? -10.921 -4.694 10.104 1.00 97.56 86 GLY A C 1
ATOM 680 O O . GLY A 1 86 ? -11.231 -5.158 11.199 1.00 97.56 86 GLY A O 1
ATOM 681 N N . VAL A 1 87 ? -9.688 -4.809 9.605 1.00 98.19 87 VAL A N 1
ATOM 682 C CA . VAL A 1 87 ? -8.562 -5.411 10.330 1.00 98.19 87 VAL A CA 1
ATOM 683 C C . VAL A 1 87 ? -7.487 -4.351 10.533 1.00 98.19 87 VAL A C 1
ATOM 685 O O . VAL A 1 87 ? -6.975 -3.789 9.564 1.00 98.19 87 VAL A O 1
ATOM 688 N N . LEU A 1 88 ? -7.126 -4.108 11.791 1.00 98.06 88 LEU A N 1
ATOM 689 C CA . LEU A 1 88 ? -6.029 -3.225 12.171 1.00 98.06 88 LEU A CA 1
ATOM 690 C C . LEU A 1 88 ? -4.753 -4.040 12.404 1.00 98.06 88 LEU A C 1
ATOM 692 O O . LEU A 1 88 ? -4.732 -4.962 13.217 1.00 98.06 88 LEU A O 1
ATOM 696 N N . PHE A 1 89 ? -3.670 -3.677 11.720 1.00 98.12 89 PHE A N 1
ATOM 697 C CA . PHE A 1 89 ? -2.353 -4.262 11.958 1.00 98.12 89 PHE A CA 1
ATOM 698 C C . PHE A 1 89 ? -1.565 -3.391 12.936 1.00 98.12 89 PHE A C 1
ATOM 700 O O . PHE A 1 89 ? -1.036 -2.354 12.557 1.00 98.12 89 PHE A O 1
ATOM 707 N N . GLU A 1 90 ? -1.404 -3.843 14.179 1.00 97.00 90 GLU A N 1
ATOM 708 C CA . GLU A 1 90 ? -0.621 -3.115 15.195 1.00 97.00 90 GLU A CA 1
ATOM 709 C C . GLU A 1 90 ? 0.883 -3.060 14.874 1.00 97.00 90 GLU A C 1
ATOM 711 O O . GLU A 1 90 ? 1.622 -2.237 15.412 1.00 97.00 90 GLU A O 1
ATOM 716 N N . ARG A 1 91 ? 1.358 -3.951 13.993 1.00 97.19 91 ARG A N 1
ATOM 717 C CA . ARG A 1 91 ? 2.769 -4.080 13.607 1.00 97.19 91 ARG A CA 1
ATOM 718 C C . ARG A 1 91 ? 2.931 -4.147 12.090 1.00 97.19 91 ARG A C 1
ATOM 720 O O . ARG A 1 91 ? 3.199 -5.210 11.534 1.00 97.19 91 ARG A O 1
ATOM 727 N N . ALA A 1 92 ? 2.813 -2.996 11.435 1.00 96.81 92 ALA A N 1
ATOM 728 C CA . ALA A 1 92 ? 3.128 -2.810 10.020 1.00 96.81 92 ALA A CA 1
ATOM 729 C C . ALA A 1 92 ? 4.359 -1.898 9.874 1.00 96.81 92 ALA A C 1
ATOM 731 O O . ALA A 1 92 ? 4.315 -0.728 10.245 1.00 96.81 92 ALA A O 1
ATOM 732 N N . ILE A 1 93 ? 5.474 -2.437 9.369 1.00 97.69 93 ILE A N 1
ATOM 733 C CA . ILE A 1 93 ? 6.761 -1.726 9.293 1.00 97.69 93 ILE A CA 1
ATOM 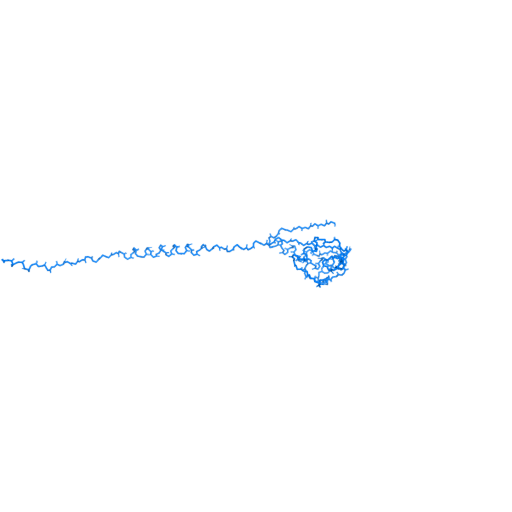734 C C . ILE A 1 93 ? 7.098 -1.407 7.837 1.00 97.69 93 ILE A C 1
ATOM 736 O O . ILE A 1 93 ? 7.070 -2.289 6.979 1.00 97.69 93 ILE A O 1
ATOM 740 N N . ALA A 1 94 ? 7.446 -0.149 7.565 1.00 97.44 94 ALA A N 1
ATOM 741 C CA . ALA A 1 94 ? 7.881 0.279 6.242 1.00 97.44 94 ALA A CA 1
ATOM 742 C C . ALA A 1 94 ? 9.199 -0.403 5.841 1.00 97.44 94 ALA A C 1
ATOM 744 O O . ALA A 1 94 ? 10.131 -0.504 6.638 1.00 97.44 94 ALA A O 1
ATOM 745 N N . ALA A 1 95 ? 9.305 -0.815 4.575 1.00 97.94 95 ALA A N 1
ATOM 746 C CA . ALA A 1 95 ? 10.517 -1.439 4.036 1.00 97.94 95 ALA A CA 1
ATOM 747 C C . ALA A 1 95 ? 11.728 -0.483 3.993 1.00 97.94 95 ALA A C 1
ATOM 749 O O . ALA A 1 95 ? 12.873 -0.930 3.950 1.00 97.94 95 ALA A O 1
ATOM 750 N N . ALA A 1 96 ? 11.473 0.828 3.997 1.00 97.56 96 ALA A N 1
ATOM 751 C CA . ALA A 1 96 ? 12.471 1.881 4.118 1.00 97.56 96 ALA A CA 1
ATOM 752 C C . ALA A 1 96 ? 11.851 3.132 4.763 1.00 97.56 96 ALA A C 1
ATOM 754 O O . ALA A 1 96 ? 10.686 3.426 4.500 1.00 97.56 96 ALA A O 1
ATOM 755 N N . PRO A 1 97 ? 12.618 3.925 5.529 1.00 96.69 97 PRO A N 1
ATOM 756 C CA . PRO A 1 97 ? 12.150 5.186 6.103 1.00 96.69 97 PRO A CA 1
ATOM 757 C C . PRO A 1 97 ? 12.263 6.362 5.106 1.00 96.69 97 PRO A C 1
ATOM 759 O O . PRO A 1 97 ? 12.692 7.450 5.474 1.00 96.69 97 PRO A O 1
ATOM 762 N N . ILE A 1 98 ? 11.955 6.137 3.820 1.00 97.12 98 ILE A N 1
ATOM 763 C CA . ILE A 1 98 ? 12.053 7.139 2.742 1.00 97.12 98 ILE A CA 1
ATOM 764 C C . ILE A 1 98 ? 10.887 6.929 1.762 1.00 97.12 98 ILE A C 1
ATOM 766 O O . ILE A 1 98 ? 10.675 5.802 1.311 1.00 97.12 98 ILE A O 1
ATOM 770 N N . THR A 1 99 ? 10.167 8.002 1.405 1.00 96.81 99 THR A N 1
ATOM 771 C CA . THR A 1 99 ? 8.910 7.977 0.628 1.00 96.81 99 THR A CA 1
ATOM 772 C C . THR A 1 99 ? 8.966 7.111 -0.634 1.00 96.81 99 THR A C 1
ATOM 774 O O . THR A 1 99 ? 8.199 6.154 -0.742 1.00 96.81 99 THR A O 1
ATOM 777 N N . LEU A 1 100 ? 9.859 7.401 -1.585 1.00 97.19 100 LEU A N 1
ATOM 778 C CA . LEU A 1 100 ? 9.896 6.710 -2.876 1.00 97.19 100 LEU A CA 1
ATOM 779 C C . LEU A 1 100 ? 10.340 5.240 -2.746 1.00 97.19 100 LEU A C 1
ATOM 781 O O . LEU A 1 100 ? 9.640 4.383 -3.286 1.00 97.19 100 LEU A O 1
ATOM 785 N N . PRO A 1 101 ? 11.431 4.890 -2.028 1.00 97.81 101 PRO A N 1
ATOM 786 C CA . PRO A 1 101 ? 11.766 3.491 -1.770 1.00 97.81 101 PRO A CA 1
ATOM 787 C C . PRO A 1 101 ? 10.643 2.713 -1.070 1.00 97.81 101 PRO A C 1
ATOM 789 O O . PRO A 1 101 ? 10.366 1.584 -1.465 1.00 97.81 101 PRO A O 1
ATOM 792 N N . ALA A 1 102 ? 9.964 3.310 -0.082 1.00 98.12 102 ALA A N 1
ATOM 793 C CA . ALA A 1 102 ? 8.862 2.664 0.632 1.00 98.12 102 ALA A CA 1
ATOM 794 C C . ALA A 1 102 ? 7.662 2.380 -0.283 1.00 98.12 102 ALA A C 1
ATOM 796 O O . ALA A 1 102 ? 7.155 1.260 -0.293 1.00 98.12 102 ALA A O 1
ATOM 797 N N . HIS A 1 103 ? 7.243 3.359 -1.094 1.00 97.50 103 HIS A N 1
ATOM 798 C CA . HIS A 1 103 ? 6.149 3.182 -2.054 1.00 97.50 103 HIS A CA 1
ATOM 799 C C . HIS A 1 103 ? 6.519 2.199 -3.170 1.00 97.50 103 HIS A C 1
ATOM 801 O O . HIS A 1 103 ? 5.693 1.378 -3.561 1.00 97.50 103 HIS A O 1
ATOM 807 N N . ALA A 1 104 ? 7.766 2.223 -3.651 1.00 97.81 104 ALA A N 1
ATOM 808 C CA . ALA A 1 104 ? 8.249 1.238 -4.611 1.00 97.81 104 ALA A CA 1
ATOM 809 C C . ALA A 1 104 ? 8.177 -0.182 -4.031 1.00 97.81 104 ALA A C 1
ATOM 811 O O . ALA A 1 104 ? 7.668 -1.079 -4.699 1.00 97.81 104 ALA A O 1
ATOM 812 N N . SER A 1 105 ? 8.602 -0.392 -2.781 1.00 98.31 105 SER A N 1
ATOM 813 C CA . SER A 1 105 ? 8.467 -1.694 -2.117 1.00 98.31 105 SER A CA 1
ATOM 814 C C . SER A 1 105 ? 7.004 -2.098 -1.911 1.00 98.31 105 SER A C 1
ATOM 816 O O . SER A 1 105 ? 6.652 -3.240 -2.191 1.00 98.31 105 SER A O 1
ATOM 818 N N . LEU A 1 106 ? 6.138 -1.167 -1.489 1.00 97.94 106 LEU A N 1
ATOM 819 C CA . LEU A 1 106 ? 4.699 -1.410 -1.324 1.00 97.94 106 LEU A CA 1
ATOM 820 C C . LEU A 1 106 ? 4.053 -1.887 -2.632 1.00 97.94 106 LEU A C 1
ATOM 822 O O . LEU A 1 106 ? 3.286 -2.845 -2.633 1.00 97.94 106 LEU A O 1
ATOM 826 N N . LEU A 1 107 ? 4.377 -1.229 -3.747 1.00 97.94 107 LEU A N 1
ATOM 827 C CA . LEU A 1 107 ? 3.788 -1.535 -5.045 1.00 97.94 107 LEU A CA 1
ATOM 828 C C . LEU A 1 107 ? 4.413 -2.757 -5.712 1.00 97.94 107 LEU A C 1
ATOM 830 O O . LEU A 1 107 ? 3.744 -3.380 -6.518 1.00 97.94 107 LEU A O 1
ATOM 834 N N . THR A 1 108 ? 5.662 -3.113 -5.422 1.00 98.31 108 THR A N 1
ATOM 835 C CA . THR A 1 108 ? 6.347 -4.237 -6.094 1.00 98.31 108 THR A CA 1
ATOM 836 C C . THR A 1 108 ? 6.381 -5.517 -5.261 1.00 98.31 108 THR A C 1
ATOM 838 O O . THR A 1 108 ? 6.649 -6.588 -5.797 1.00 98.31 108 THR A O 1
ATOM 841 N N . GLY A 1 109 ? 6.122 -5.431 -3.952 1.00 97.94 109 GLY A N 1
ATOM 842 C CA . GLY A 1 109 ? 6.206 -6.567 -3.032 1.00 97.94 109 GLY A CA 1
ATOM 843 C C . GLY A 1 109 ? 7.636 -7.048 -2.753 1.00 97.94 109 GLY A C 1
ATOM 844 O O . GLY A 1 109 ? 7.816 -8.131 -2.202 1.00 97.94 109 GLY A O 1
ATOM 845 N N . ILE A 1 110 ? 8.658 -6.271 -3.128 1.00 97.81 110 ILE A N 1
ATOM 846 C CA . ILE A 1 110 ? 10.078 -6.608 -2.947 1.00 97.81 110 ILE A CA 1
ATOM 847 C C . ILE A 1 110 ? 10.829 -5.475 -2.245 1.00 97.81 110 ILE A C 1
ATOM 849 O O . ILE A 1 110 ? 10.423 -4.318 -2.289 1.00 97.81 110 ILE A O 1
ATOM 853 N N . TYR A 1 111 ? 11.946 -5.797 -1.592 1.00 98.19 111 TYR A N 1
ATOM 854 C CA . TYR A 1 111 ? 12.722 -4.828 -0.816 1.00 98.19 111 TYR A CA 1
ATOM 855 C C . TYR A 1 111 ? 13.529 -3.839 -1.683 1.00 98.19 111 TYR A C 1
ATOM 857 O O . TYR A 1 111 ? 13.880 -4.164 -2.826 1.00 98.19 111 TYR A O 1
ATOM 865 N N . PRO A 1 112 ? 13.958 -2.690 -1.115 1.00 97.56 112 PRO A N 1
ATOM 866 C CA . PRO A 1 112 ? 14.737 -1.668 -1.821 1.00 97.56 112 PRO A CA 1
ATOM 867 C C . PRO A 1 112 ? 16.001 -2.160 -2.510 1.00 97.56 112 PRO A C 1
ATOM 869 O O . PRO A 1 112 ? 16.310 -1.728 -3.622 1.00 97.56 112 PRO A O 1
ATOM 872 N N . PHE A 1 113 ? 16.714 -3.107 -1.900 1.00 96.25 113 PHE A N 1
ATOM 873 C CA . PHE A 1 113 ? 17.910 -3.691 -2.505 1.00 96.25 113 PHE A CA 1
ATOM 874 C C . PHE A 1 113 ? 17.603 -4.525 -3.761 1.00 96.25 113 PHE A C 1
ATOM 876 O O . PHE A 1 113 ? 18.482 -4.683 -4.601 1.00 96.25 113 PHE A O 1
ATOM 883 N N . THR A 1 114 ? 16.369 -5.023 -3.912 1.00 97.12 114 THR A N 1
ATOM 884 C CA . THR A 1 114 ? 15.938 -5.820 -5.072 1.00 97.12 114 THR A CA 1
ATOM 885 C C . THR A 1 114 ? 15.460 -4.917 -6.211 1.00 97.12 114 THR A C 1
ATOM 887 O O . THR A 1 114 ? 15.935 -5.040 -7.341 1.00 97.12 114 THR A O 1
ATOM 890 N N . HIS A 1 115 ? 14.560 -3.963 -5.935 1.00 96.94 115 HIS A N 1
ATOM 891 C CA . HIS A 1 115 ? 14.065 -3.064 -6.987 1.00 96.94 115 HIS A CA 1
ATOM 892 C C . HIS A 1 115 ? 15.067 -1.953 -7.355 1.00 96.94 115 HIS A C 1
ATOM 894 O O . HIS A 1 115 ? 15.046 -1.467 -8.487 1.00 96.94 115 HIS A O 1
ATOM 900 N N . GLY A 1 116 ? 15.989 -1.603 -6.449 1.00 96.38 116 GLY A N 1
ATOM 901 C CA . GLY A 1 116 ? 17.140 -0.729 -6.706 1.00 96.38 116 GLY A CA 1
ATOM 902 C C . GLY A 1 116 ? 16.912 0.765 -6.450 1.00 96.38 116 GLY A C 1
ATOM 903 O O . GLY A 1 116 ? 17.803 1.563 -6.728 1.00 96.38 116 GLY A O 1
ATOM 904 N N . VAL A 1 117 ? 15.756 1.159 -5.909 1.00 97.56 117 VAL A N 1
ATOM 905 C CA . VAL A 1 117 ? 15.423 2.567 -5.621 1.00 97.56 117 VAL A CA 1
ATOM 906 C C . VAL A 1 117 ? 15.901 2.919 -4.215 1.00 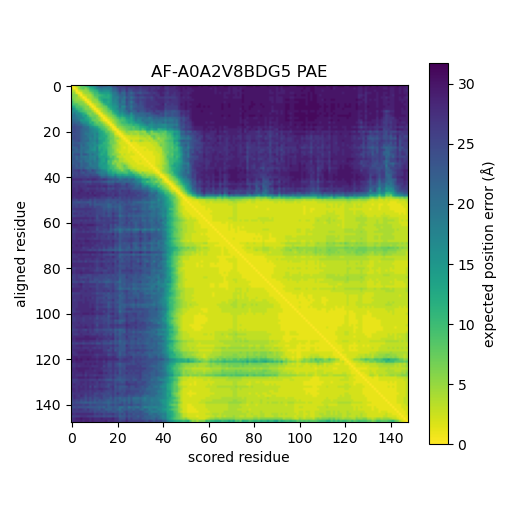97.56 117 VAL A C 1
ATOM 908 O O . VAL A 1 117 ? 15.525 2.245 -3.258 1.00 97.56 117 VAL A O 1
ATOM 911 N N . ARG A 1 118 ? 16.740 3.956 -4.088 1.00 95.50 118 ARG A N 1
ATOM 912 C CA . ARG A 1 118 ? 17.477 4.250 -2.841 1.00 95.50 118 ARG A CA 1
ATOM 913 C C . ARG A 1 118 ? 17.173 5.609 -2.215 1.00 95.50 118 ARG A C 1
ATOM 915 O O . ARG A 1 118 ? 17.392 5.781 -1.023 1.00 95.50 118 ARG A O 1
ATOM 922 N N . ASN A 1 119 ? 16.693 6.574 -2.994 1.00 96.19 119 ASN A N 1
ATOM 923 C CA . ASN A 1 119 ? 16.320 7.904 -2.513 1.00 96.19 119 ASN A CA 1
ATOM 924 C C . ASN A 1 119 ? 15.197 8.493 -3.385 1.00 96.19 119 ASN A C 1
ATOM 926 O O . ASN A 1 119 ? 14.831 7.887 -4.388 1.00 96.19 119 ASN A O 1
ATOM 930 N N . ASN A 1 120 ? 14.674 9.660 -3.001 1.00 94.56 120 ASN A N 1
ATOM 931 C CA . ASN A 1 120 ? 13.562 10.322 -3.695 1.00 94.56 120 ASN A CA 1
ATOM 932 C C . ASN A 1 120 ? 13.969 11.119 -4.947 1.00 94.56 120 ASN A C 1
ATOM 934 O O . ASN A 1 120 ? 13.124 11.359 -5.798 1.00 94.56 120 ASN A O 1
ATOM 938 N N . GLY A 1 121 ? 15.218 11.585 -5.038 1.00 92.38 121 GLY A N 1
ATOM 939 C CA . GLY A 1 121 ? 15.602 12.630 -5.999 1.00 92.38 121 GLY A CA 1
ATOM 940 C C . GLY A 1 121 ? 16.301 12.136 -7.264 1.00 92.38 121 GLY A C 1
ATOM 941 O O . GLY A 1 121 ? 16.226 12.790 -8.297 1.00 92.38 121 GLY A O 1
ATOM 942 N N . SER A 1 122 ? 17.000 11.003 -7.200 1.00 93.69 122 SER A N 1
ATOM 943 C CA . SER A 1 122 ? 17.873 10.535 -8.292 1.00 93.69 122 SER A CA 1
ATOM 944 C C . SER A 1 122 ? 17.497 9.157 -8.824 1.00 93.69 122 SER A C 1
ATOM 946 O O . SER A 1 122 ? 18.222 8.593 -9.638 1.00 93.69 122 SER A O 1
ATOM 948 N N . PHE A 1 123 ? 16.396 8.585 -8.338 1.00 95.50 123 PHE A N 1
ATOM 949 C CA . PHE A 1 123 ? 15.955 7.249 -8.708 1.00 95.50 123 PHE A CA 1
ATOM 950 C C . PHE A 1 123 ? 14.503 7.277 -9.165 1.00 95.50 123 PHE A C 1
ATOM 952 O O . PHE A 1 123 ? 13.688 8.041 -8.662 1.00 95.50 123 PHE A O 1
ATOM 959 N N . SER A 1 124 ? 14.183 6.376 -10.082 1.00 94.62 124 SER A N 1
ATOM 960 C CA . SER A 1 124 ? 12.824 6.008 -10.452 1.00 94.62 124 SER A CA 1
ATOM 961 C C . SER A 1 124 ? 12.727 4.486 -10.490 1.00 94.62 124 SER A C 1
ATOM 963 O O . SER A 1 124 ? 13.735 3.781 -10.630 1.00 94.62 124 SER A O 1
ATOM 965 N N . LEU A 1 125 ? 11.517 3.954 -10.318 1.00 96.06 125 LEU A N 1
ATOM 966 C CA . LEU A 1 125 ? 11.303 2.523 -10.483 1.00 96.06 125 LEU A CA 1
ATOM 967 C C . LEU A 1 125 ? 11.487 2.159 -11.963 1.00 96.06 125 LEU A C 1
ATOM 969 O O . LEU A 1 125 ? 10.906 2.791 -12.844 1.00 96.06 125 LEU A O 1
ATOM 973 N N . ARG A 1 126 ? 12.304 1.138 -12.238 1.00 94.69 126 ARG A N 1
ATOM 974 C CA . ARG A 1 126 ? 12.533 0.662 -13.608 1.00 94.69 126 ARG A CA 1
ATOM 975 C C . ARG A 1 126 ? 11.221 0.111 -14.192 1.00 94.69 126 ARG A C 1
ATOM 977 O O . ARG A 1 126 ? 10.605 -0.715 -13.521 1.00 94.69 126 ARG A O 1
ATOM 984 N N . PRO A 1 127 ? 10.846 0.450 -15.441 1.00 93.31 127 PRO A N 1
ATOM 985 C CA . PRO A 1 127 ? 9.585 -0.002 -16.045 1.00 93.31 127 PRO A CA 1
ATOM 986 C C . PRO A 1 127 ? 9.405 -1.524 -16.114 1.00 93.31 127 PRO A C 1
ATOM 988 O O . PRO A 1 127 ? 8.284 -2.010 -16.150 1.00 93.31 127 PRO A O 1
ATOM 991 N N . ALA A 1 128 ? 10.505 -2.282 -16.131 1.00 93.50 128 ALA A N 1
ATOM 992 C CA . ALA A 1 128 ? 10.480 -3.741 -16.196 1.00 93.50 128 ALA A CA 1
ATOM 993 C C . ALA A 1 128 ? 10.118 -4.429 -14.865 1.00 93.50 128 ALA A C 1
ATOM 995 O O . ALA A 1 128 ? 9.974 -5.647 -14.847 1.00 93.50 128 ALA A O 1
ATOM 996 N N . VAL A 1 129 ? 10.032 -3.697 -13.747 1.00 96.62 129 VAL A N 1
ATOM 997 C CA . VAL A 1 129 ? 9.687 -4.280 -12.441 1.00 96.62 129 VAL A CA 1
ATOM 998 C C . VAL A 1 129 ? 8.162 -4.345 -12.313 1.00 96.62 129 VAL A C 1
ATOM 1000 O O . VAL A 1 129 ? 7.535 -3.285 -12.284 1.00 96.62 129 VAL A O 1
ATOM 1003 N N . PRO A 1 130 ? 7.555 -5.542 -12.196 1.00 97.00 130 PRO A N 1
ATOM 1004 C CA . PRO A 1 130 ? 6.115 -5.658 -12.013 1.00 97.00 130 PRO A CA 1
ATOM 1005 C C . PRO A 1 130 ? 5.656 -4.981 -10.722 1.00 97.00 130 PRO A C 1
ATOM 1007 O O . PRO A 1 130 ? 6.280 -5.110 -9.667 1.00 97.00 130 PRO A O 1
ATOM 1010 N N . THR A 1 131 ? 4.532 -4.285 -10.811 1.00 98.06 131 THR A N 1
ATOM 1011 C CA . THR A 1 131 ? 3.826 -3.678 -9.683 1.00 98.06 131 THR A CA 1
ATOM 1012 C C . THR A 1 131 ? 2.466 -4.341 -9.477 1.00 98.06 131 THR A C 1
ATOM 1014 O O . THR A 1 131 ? 1.898 -4.927 -10.400 1.00 98.06 131 THR A O 1
ATOM 1017 N N . LEU A 1 132 ? 1.878 -4.160 -8.296 1.00 97.56 132 LEU A N 1
ATOM 1018 C CA . LEU A 1 132 ? 0.505 -4.523 -7.965 1.00 97.56 132 LEU A CA 1
ATOM 1019 C C . LEU A 1 132 ? -0.466 -4.054 -9.053 1.00 97.56 132 LEU A C 1
ATOM 1021 O O . LEU A 1 132 ? -1.338 -4.812 -9.459 1.00 97.56 132 LEU A O 1
ATOM 1025 N N . THR A 1 133 ? -0.281 -2.839 -9.577 1.00 96.31 133 THR A N 1
ATOM 1026 C CA . THR A 1 133 ? -1.130 -2.297 -10.642 1.00 96.31 133 THR A CA 1
ATOM 1027 C C . THR A 1 133 ? -0.962 -3.046 -11.963 1.00 96.31 133 THR A C 1
ATOM 1029 O O . THR A 1 133 ? -1.968 -3.427 -12.548 1.00 96.31 133 THR A O 1
ATOM 1032 N N . THR A 1 134 ? 0.264 -3.347 -12.409 1.00 96.88 134 THR A N 1
ATOM 1033 C CA . THR A 1 134 ? 0.473 -4.160 -13.628 1.00 96.88 134 THR A CA 1
ATOM 1034 C C . THR A 1 134 ? -0.125 -5.562 -13.486 1.00 96.88 134 THR A C 1
ATOM 1036 O O . THR A 1 134 ? -0.835 -6.033 -14.367 1.00 96.88 134 THR A O 1
ATOM 1039 N N . VAL A 1 135 ? 0.056 -6.177 -12.316 1.00 97.06 135 VAL A N 1
ATOM 1040 C CA . VAL A 1 135 ? -0.408 -7.528 -11.981 1.00 97.06 135 VAL A CA 1
ATOM 1041 C C . VAL A 1 135 ? -1.941 -7.603 -11.885 1.00 97.06 135 VAL A C 1
ATOM 1043 O O . VAL A 1 135 ? -2.535 -8.630 -12.228 1.00 97.06 135 VAL A O 1
ATOM 1046 N N . LEU A 1 136 ? -2.598 -6.537 -11.417 1.00 96.69 136 LEU A N 1
ATOM 1047 C CA . LEU A 1 136 ? -4.059 -6.405 -11.421 1.00 96.69 136 LEU A CA 1
ATOM 1048 C C . LEU A 1 136 ? -4.590 -6.115 -12.829 1.00 96.69 136 LEU A C 1
ATOM 1050 O O . LEU A 1 136 ? -5.583 -6.716 -13.237 1.00 96.69 136 LEU A O 1
ATOM 1054 N N . HIS A 1 137 ? -3.917 -5.252 -13.589 1.00 96.25 137 HIS A N 1
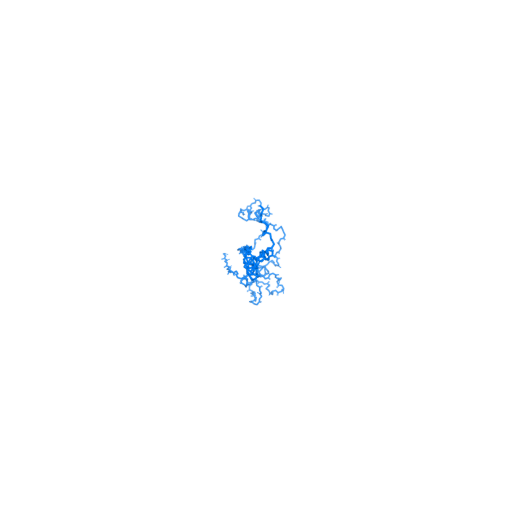ATOM 1055 C CA . HIS A 1 137 ? -4.303 -4.925 -14.959 1.00 96.25 137 HIS A CA 1
ATOM 1056 C C . HIS A 1 137 ? -4.299 -6.161 -15.869 1.00 96.25 137 HIS A C 1
ATOM 1058 O O . HIS A 1 137 ? -5.282 -6.423 -16.559 1.00 96.25 137 HIS A O 1
ATOM 1064 N N . GLU A 1 138 ? -3.259 -6.996 -15.782 1.00 96.44 138 GLU A N 1
ATOM 1065 C CA . GLU A 1 138 ? -3.180 -8.289 -16.481 1.00 96.44 138 GLU A CA 1
ATOM 1066 C C . GLU A 1 138 ? -4.324 -9.251 -16.112 1.00 96.44 138 GLU A C 1
ATOM 1068 O O . GLU A 1 138 ? -4.672 -10.137 -16.890 1.00 96.44 138 GLU A O 1
ATOM 1073 N N . ARG A 1 139 ? -4.939 -9.073 -14.935 1.00 95.44 139 ARG A N 1
ATOM 1074 C CA . ARG A 1 139 ? -6.102 -9.845 -14.467 1.00 95.44 139 ARG A CA 1
ATOM 1075 C C . ARG A 1 139 ? -7.447 -9.191 -14.798 1.00 95.44 139 ARG A C 1
ATOM 1077 O O . ARG A 1 139 ? -8.471 -9.636 -14.287 1.00 95.44 139 ARG A O 1
ATOM 1084 N N . GLY A 1 140 ? -7.459 -8.163 -15.645 1.00 95.50 140 GLY A N 1
ATOM 1085 C CA . GLY A 1 140 ? 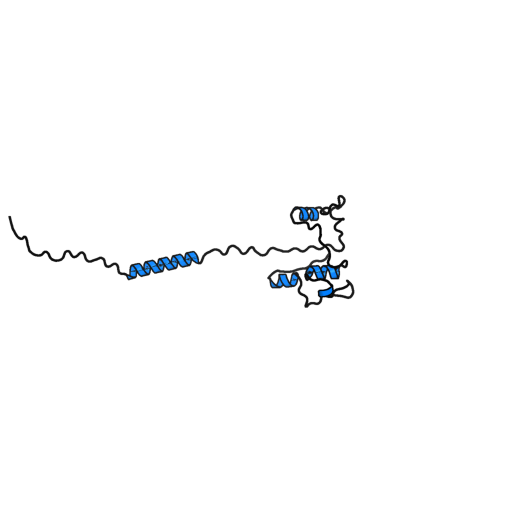-8.679 -7.512 -16.125 1.00 95.50 140 GLY A CA 1
ATOM 1086 C C . GLY A 1 140 ? -9.191 -6.371 -15.246 1.00 95.50 140 GLY A C 1
ATOM 1087 O O . GLY A 1 140 ? -10.305 -5.902 -15.468 1.00 95.50 140 GLY A O 1
ATOM 1088 N N . TYR A 1 141 ? -8.407 -5.902 -14.271 1.00 96.62 141 TYR A N 1
ATOM 1089 C CA . TYR A 1 141 ? -8.764 -4.706 -13.508 1.00 96.62 141 TYR A CA 1
ATOM 1090 C C . TYR A 1 141 ? -8.463 -3.430 -14.301 1.00 96.62 141 TYR A C 1
ATOM 1092 O O . TYR A 1 141 ? -7.421 -3.295 -14.951 1.00 96.62 141 TYR A O 1
ATOM 1100 N N . VAL A 1 142 ? -9.344 -2.439 -14.169 1.00 97.00 142 VAL A N 1
ATOM 1101 C CA . VAL A 1 142 ? -9.033 -1.055 -14.535 1.00 97.00 142 VAL A CA 1
ATOM 1102 C C . VAL A 1 142 ? -8.262 -0.431 -13.377 1.00 97.00 142 VAL A C 1
ATOM 1104 O O . VAL A 1 142 ? -8.741 -0.410 -12.247 1.00 97.00 142 VAL A O 1
ATOM 1107 N N . THR A 1 143 ? -7.058 0.070 -13.646 1.00 97.19 143 THR A N 1
ATOM 1108 C CA . THR A 1 143 ? -6.189 0.666 -12.624 1.00 97.19 143 THR A CA 1
ATOM 1109 C C . THR A 1 143 ? -5.998 2.153 -12.883 1.00 97.19 143 THR A C 1
ATOM 1111 O O . THR A 1 143 ? -5.682 2.541 -14.006 1.00 97.19 143 THR A O 1
ATOM 1114 N N . ALA A 1 144 ? -6.122 2.975 -11.844 1.00 96.25 144 ALA A N 1
ATOM 1115 C CA . ALA A 1 144 ? -5.859 4.412 -11.884 1.00 96.25 144 ALA A CA 1
ATOM 1116 C C . ALA A 1 144 ? -5.121 4.849 -10.611 1.00 96.25 144 ALA A C 1
ATOM 1118 O O . ALA A 1 144 ? -5.190 4.169 -9.587 1.00 96.25 144 ALA A O 1
ATOM 1119 N N . ALA A 1 145 ? -4.417 5.978 -10.681 1.00 95.50 145 ALA A N 1
ATOM 1120 C CA . ALA A 1 145 ? -3.736 6.583 -9.542 1.00 95.50 145 ALA A CA 1
ATOM 1121 C C . ALA A 1 145 ? -4.117 8.062 -9.435 1.00 95.50 145 ALA A C 1
ATOM 1123 O O . ALA A 1 145 ? -4.195 8.762 -10.444 1.00 95.50 145 ALA A O 1
ATOM 1124 N N . PHE A 1 146 ? -4.324 8.522 -8.204 1.00 96.25 146 PHE A N 1
ATOM 1125 C CA . PHE A 1 146 ? -4.643 9.906 -7.873 1.00 96.25 146 PHE A CA 1
ATOM 1126 C C . PHE A 1 146 ? -3.710 10.349 -6.748 1.00 96.25 146 PHE A C 1
ATOM 1128 O O . PHE A 1 146 ? -3.482 9.592 -5.805 1.00 96.25 146 PHE A O 1
ATOM 1135 N N . VAL A 1 147 ? -3.156 11.552 -6.867 1.00 93.19 147 VAL A N 1
ATOM 1136 C CA . VAL A 1 147 ? -2.242 12.148 -5.884 1.00 93.19 147 VAL A CA 1
ATOM 1137 C C . VAL A 1 147 ? -2.773 13.542 -5.554 1.00 93.19 147 VAL A C 1
ATOM 1139 O O . VAL A 1 147 ? -3.260 14.226 -6.456 1.00 93.19 147 VAL A O 1
ATOM 1142 N N . SER A 1 148 ? -2.718 13.927 -4.278 1.00 86.62 148 SER A N 1
ATOM 1143 C CA . SER A 1 148 ? -3.185 15.215 -3.749 1.00 86.62 148 SER A CA 1
ATOM 1144 C C . SER A 1 148 ? -2.098 15.907 -2.944 1.00 86.62 148 SER A C 1
ATOM 1146 O O . SER A 1 148 ? -1.168 15.207 -2.491 1.00 86.62 148 SER A O 1
#